Protein AF-A0A962WS17-F1 (afdb_monomer)

Structure (mmCIF, N/CA/C/O backbone):
data_AF-A0A962WS17-F1
#
_entry.id   AF-A0A962WS17-F1
#
loop_
_atom_site.group_PDB
_atom_site.id
_atom_site.type_symbol
_atom_site.label_atom_id
_atom_site.label_alt_id
_atom_site.label_comp_id
_atom_site.label_asym_id
_atom_site.label_entity_id
_atom_site.label_seq_id
_atom_site.pdbx_PDB_ins_code
_atom_site.Cartn_x
_atom_site.Cartn_y
_atom_site.Cartn_z
_atom_site.occupancy
_atom_site.B_iso_or_equiv
_atom_site.auth_seq_id
_atom_site.auth_comp_id
_atom_site.auth_asym_id
_atom_site.auth_atom_id
_atom_site.pdbx_PDB_model_num
ATOM 1 N N . MET A 1 1 ? 6.550 -14.393 -16.121 1.00 43.81 1 MET A N 1
ATOM 2 C CA . MET A 1 1 ? 6.070 -13.715 -14.904 1.00 43.81 1 MET A CA 1
ATOM 3 C C . MET A 1 1 ? 5.340 -12.482 -15.384 1.00 43.81 1 MET A C 1
ATOM 5 O O . MET A 1 1 ? 6.001 -11.609 -15.928 1.00 43.81 1 MET A O 1
ATOM 9 N N . SER A 1 2 ? 4.007 -12.461 -15.340 1.00 47.72 2 SER A N 1
ATOM 10 C CA . SER A 1 2 ? 3.264 -11.231 -15.634 1.00 47.72 2 SER A CA 1
ATOM 11 C C . SER A 1 2 ? 3.567 -10.269 -14.493 1.00 47.72 2 SER A C 1
ATOM 13 O O . SER A 1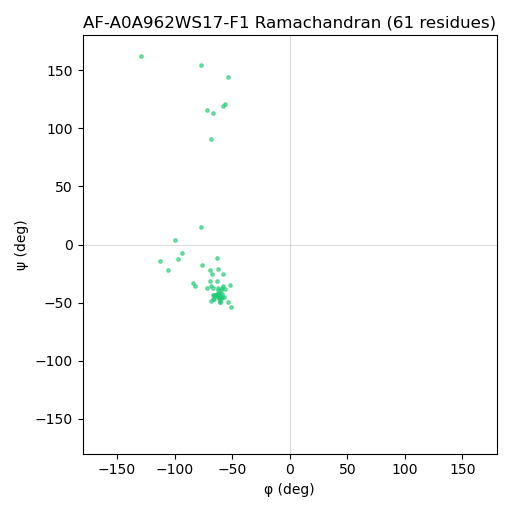 2 ? 2.959 -10.375 -13.434 1.00 47.72 2 SER A O 1
ATOM 15 N N . GLY A 1 3 ? 4.618 -9.463 -14.656 1.00 62.50 3 GLY A N 1
ATOM 16 C CA . GLY A 1 3 ? 5.001 -8.459 -13.675 1.00 62.50 3 GLY A CA 1
ATOM 17 C C . GLY A 1 3 ? 3.816 -7.530 -13.495 1.00 62.50 3 GLY A C 1
ATOM 18 O O . GLY A 1 3 ? 3.340 -6.955 -14.474 1.00 62.50 3 GLY A O 1
ATOM 19 N N . VAL A 1 4 ? 3.292 -7.465 -12.275 1.00 69.00 4 VAL A N 1
ATOM 20 C CA . VAL A 1 4 ? 2.329 -6.434 -11.900 1.00 69.00 4 VAL A CA 1
ATOM 21 C C . VAL A 1 4 ? 3.010 -5.107 -12.197 1.00 69.00 4 VAL A C 1
ATOM 23 O O . VAL A 1 4 ? 4.113 -4.872 -11.710 1.00 69.00 4 VAL A O 1
ATOM 26 N N . ASP A 1 5 ? 2.399 -4.295 -13.055 1.00 88.44 5 ASP A N 1
ATOM 27 C CA . ASP A 1 5 ? 2.880 -2.948 -13.325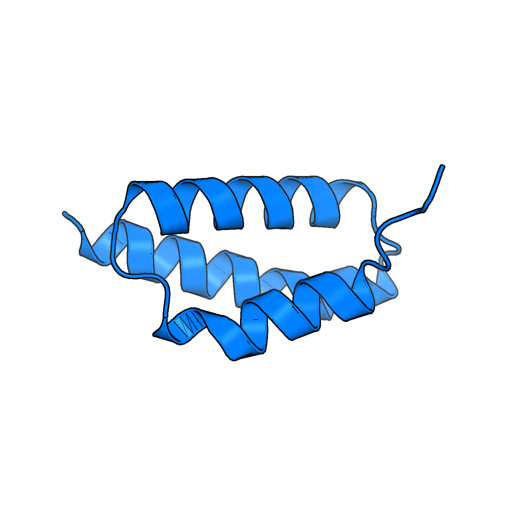 1.00 88.44 5 ASP A CA 1
ATOM 28 C C . ASP A 1 5 ? 2.701 -2.133 -12.034 1.00 88.44 5 ASP A C 1
ATOM 30 O O . ASP A 1 5 ? 1.556 -1.908 -11.620 1.00 88.44 5 ASP A O 1
ATOM 34 N N . PRO A 1 6 ? 3.797 -1.713 -11.374 1.00 88.38 6 PRO A N 1
ATOM 35 C CA . PRO A 1 6 ? 3.708 -0.989 -10.116 1.00 88.38 6 PRO A CA 1
ATOM 36 C C . PRO A 1 6 ? 2.888 0.288 -10.234 1.00 88.38 6 PRO A C 1
ATOM 38 O O . PRO A 1 6 ? 2.144 0.635 -9.321 1.00 88.38 6 PRO A O 1
ATOM 41 N N . TYR A 1 7 ? 2.976 0.963 -11.380 1.00 90.00 7 TYR A N 1
ATOM 42 C CA . TYR A 1 7 ? 2.221 2.178 -11.627 1.00 90.00 7 TYR A CA 1
ATOM 43 C C . TYR A 1 7 ? 0.720 1.886 -11.671 1.00 90.00 7 TYR A C 1
ATOM 45 O O . TYR A 1 7 ? -0.069 2.556 -11.004 1.00 90.00 7 TYR A O 1
ATOM 53 N N . ALA A 1 8 ? 0.329 0.843 -12.408 1.00 91.50 8 ALA A N 1
ATOM 54 C CA . ALA A 1 8 ? -1.067 0.434 -12.510 1.00 91.50 8 ALA A CA 1
ATOM 55 C C . ALA A 1 8 ? -1.638 0.016 -11.148 1.00 91.50 8 ALA A C 1
ATOM 57 O O . ALA A 1 8 ? -2.776 0.361 -10.827 1.00 91.50 8 ALA A O 1
ATOM 58 N N . TYR A 1 9 ? -0.846 -0.682 -10.331 1.00 93.00 9 TYR A N 1
ATOM 59 C CA . TYR A 1 9 ? -1.271 -1.095 -8.999 1.00 93.00 9 TYR A CA 1
ATOM 60 C C . TYR A 1 9 ? -1.428 0.098 -8.043 1.00 93.00 9 TYR A C 1
ATOM 62 O O . TYR A 1 9 ? -2.487 0.251 -7.437 1.00 93.00 9 TYR A O 1
ATOM 70 N N . LEU A 1 10 ? -0.448 1.009 -7.963 1.00 93.38 10 LEU A N 1
ATOM 71 C CA . LEU A 1 10 ? -0.555 2.216 -7.126 1.00 93.38 10 LEU A CA 1
ATOM 72 C C . LEU A 1 10 ? -1.743 3.097 -7.549 1.00 93.38 10 LEU A C 1
ATOM 74 O O . LEU A 1 10 ? -2.478 3.617 -6.702 1.00 93.38 10 LEU A O 1
ATOM 78 N N . GLN A 1 11 ? -1.988 3.218 -8.858 1.00 93.25 11 GLN A N 1
ATOM 79 C CA . GLN A 1 11 ? -3.165 3.905 -9.387 1.00 93.25 11 GLN A CA 1
ATOM 80 C C . GLN A 1 11 ? -4.464 3.201 -8.971 1.00 93.25 11 GLN A C 1
ATOM 82 O O . GLN A 1 11 ? -5.418 3.861 -8.552 1.00 93.25 11 GLN A O 1
ATOM 87 N N . GLN A 1 12 ? -4.513 1.870 -9.058 1.00 94.19 12 GLN A N 1
ATOM 88 C CA . GLN A 1 12 ? -5.672 1.085 -8.645 1.00 94.19 12 GLN A CA 1
ATOM 89 C C . GLN A 1 12 ? -5.964 1.252 -7.151 1.00 94.19 12 GLN A C 1
ATOM 91 O O . GLN A 1 12 ? -7.126 1.451 -6.789 1.00 94.19 12 GLN A O 1
ATOM 96 N N . VAL A 1 13 ? -4.942 1.199 -6.295 1.00 94.25 13 VAL A N 1
ATOM 97 C CA . VAL A 1 13 ? -5.092 1.419 -4.851 1.00 94.25 13 VAL A CA 1
ATOM 98 C C . VAL A 1 13 ? -5.614 2.826 -4.584 1.00 94.25 13 VAL A C 1
ATOM 100 O O . VAL A 1 13 ? -6.597 2.984 -3.866 1.00 94.25 13 VAL A O 1
ATOM 103 N N . SER A 1 14 ? -5.043 3.839 -5.238 1.00 93.12 14 SER A N 1
ATOM 104 C CA . SER A 1 14 ? -5.476 5.236 -5.094 1.00 93.12 14 SER A CA 1
ATOM 105 C C . SER A 1 14 ? -6.956 5.426 -5.443 1.00 93.12 14 SER A C 1
ATOM 107 O O . SER A 1 14 ? -7.694 6.068 -4.703 1.00 93.12 14 SER A O 1
ATOM 109 N N . VAL A 1 15 ? -7.418 4.828 -6.547 1.00 93.88 15 VAL A N 1
ATOM 110 C CA . VAL A 1 15 ? -8.821 4.920 -6.994 1.00 93.88 15 VAL A CA 1
ATOM 111 C C . VAL A 1 15 ? -9.780 4.164 -6.069 1.00 93.88 15 VAL A C 1
ATOM 113 O O . VAL A 1 15 ? -10.941 4.551 -5.936 1.00 93.88 15 VAL A O 1
ATOM 116 N N . ASN A 1 16 ? -9.328 3.071 -5.453 1.00 93.44 16 ASN A N 1
ATOM 117 C CA . ASN A 1 16 ? -10.167 2.230 -4.599 1.00 93.44 16 ASN A CA 1
ATOM 118 C C . ASN A 1 16 ? -9.983 2.504 -3.102 1.00 93.44 16 ASN A C 1
ATOM 120 O O . ASN A 1 16 ? -10.624 1.825 -2.305 1.00 93.44 16 ASN A O 1
ATOM 124 N N . MET A 1 17 ? -9.172 3.494 -2.719 1.00 91.50 17 MET A N 1
ATOM 125 C CA . MET A 1 17 ? -8.871 3.817 -1.323 1.00 91.50 17 MET A CA 1
ATOM 126 C C . MET A 1 17 ? -10.157 3.958 -0.501 1.00 91.50 17 MET A C 1
ATOM 128 O O . MET A 1 17 ? -10.368 3.210 0.449 1.00 91.50 17 MET A O 1
ATOM 132 N N . ASP A 1 18 ? -11.092 4.803 -0.936 1.00 91.06 18 ASP A N 1
ATOM 133 C CA . ASP A 1 18 ? -12.366 5.049 -0.239 1.00 91.06 18 ASP A CA 1
ATOM 134 C C . ASP A 1 18 ? -13.287 3.815 -0.145 1.00 91.06 18 ASP A C 1
ATOM 136 O O . ASP A 1 18 ? -14.288 3.832 0.571 1.00 91.06 18 ASP A O 1
ATOM 140 N N . ARG A 1 19 ? -12.978 2.736 -0.875 1.00 93.50 19 ARG A N 1
ATOM 141 C CA . ARG A 1 19 ? -13.748 1.484 -0.880 1.00 93.50 19 ARG A CA 1
ATOM 142 C C . ARG A 1 19 ? -13.230 0.442 0.103 1.00 93.50 19 ARG A C 1
ATOM 144 O O . ARG A 1 19 ? -13.889 -0.580 0.243 1.00 93.50 19 ARG A O 1
ATOM 151 N N . LEU A 1 20 ? -12.092 0.666 0.757 1.00 92.75 20 LEU A N 1
ATOM 152 C CA . LEU A 1 20 ? -11.621 -0.214 1.830 1.00 92.75 20 LEU A CA 1
ATOM 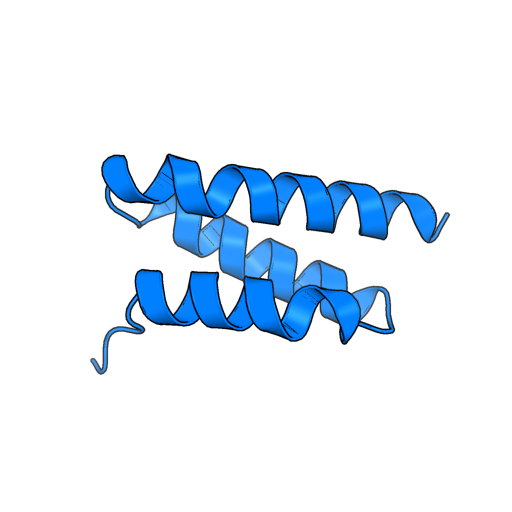153 C C . LEU A 1 20 ? -12.524 0.006 3.049 1.00 92.75 20 LEU A C 1
ATOM 155 O O . LEU A 1 20 ? -12.587 1.126 3.555 1.00 92.75 20 LEU A O 1
ATOM 159 N N . GLN A 1 21 ? -13.278 -1.013 3.466 1.00 89.00 21 GLN A N 1
ATOM 160 C CA . GLN A 1 21 ? -14.346 -0.870 4.471 1.00 89.00 21 GLN A CA 1
ATOM 161 C C . GLN A 1 21 ? -13.979 -1.446 5.836 1.00 89.00 21 GLN A C 1
ATOM 163 O O . GLN A 1 21 ? -14.558 -1.047 6.850 1.00 89.00 21 GLN A O 1
ATOM 168 N N . ASP A 1 22 ? -13.023 -2.365 5.878 1.00 93.44 22 ASP A N 1
ATOM 169 C CA . ASP A 1 22 ? -12.624 -3.053 7.096 1.00 93.44 22 ASP A CA 1
ATOM 170 C C . ASP A 1 22 ? -11.111 -3.013 7.320 1.00 93.44 22 ASP A C 1
ATOM 172 O O . ASP A 1 22 ? -10.316 -2.707 6.428 1.00 93.44 22 ASP A O 1
ATOM 176 N N . ARG A 1 23 ? -10.739 -3.280 8.573 1.00 95.06 23 ARG A N 1
ATOM 177 C CA . ARG A 1 23 ? -9.359 -3.249 9.048 1.00 95.06 23 ARG A CA 1
ATOM 178 C C . ARG A 1 23 ? -8.474 -4.219 8.267 1.00 95.06 23 ARG A C 1
ATOM 180 O O . ARG A 1 23 ? -7.393 -3.823 7.848 1.00 95.06 23 ARG A O 1
ATOM 187 N N . ASP A 1 24 ? -8.948 -5.439 8.038 1.00 96.00 24 ASP A N 1
ATOM 188 C CA . ASP A 1 24 ? -8.170 -6.500 7.393 1.00 96.00 24 ASP A CA 1
ATOM 189 C C . ASP A 1 24 ? -7.865 -6.152 5.924 1.00 96.00 24 ASP A C 1
ATOM 191 O O . ASP A 1 24 ? -6.756 -6.388 5.442 1.00 96.00 24 ASP A O 1
ATOM 195 N N . GLN A 1 25 ? -8.812 -5.520 5.219 1.00 95.06 25 GLN A N 1
ATOM 196 C CA . GLN A 1 25 ? -8.595 -4.971 3.877 1.00 95.06 25 GLN A CA 1
ATOM 197 C C . GLN A 1 25 ? -7.525 -3.878 3.867 1.00 95.06 25 GLN A C 1
ATOM 199 O O . GLN A 1 25 ? -6.670 -3.869 2.983 1.00 95.06 25 GLN A O 1
ATOM 204 N N . ILE A 1 26 ? -7.568 -2.954 4.831 1.00 96.12 26 ILE A N 1
ATOM 205 C CA . ILE A 1 26 ? -6.585 -1.867 4.924 1.00 96.12 26 ILE A CA 1
ATOM 206 C C . ILE A 1 26 ? -5.195 -2.428 5.233 1.00 96.12 26 ILE A C 1
ATOM 208 O O . ILE A 1 26 ? -4.235 -2.005 4.596 1.00 96.12 26 ILE A O 1
ATOM 212 N N . GLU A 1 27 ? -5.087 -3.391 6.155 1.00 96.94 27 GLU A N 1
ATOM 213 C CA . GLU A 1 27 ? -3.823 -4.068 6.483 1.00 96.94 27 GLU A CA 1
ATOM 214 C C . GLU A 1 27 ? -3.255 -4.811 5.271 1.00 96.94 27 GLU A C 1
ATOM 216 O O . GLU A 1 27 ? -2.095 -4.617 4.927 1.00 96.94 27 GLU A O 1
ATOM 221 N N . THR A 1 28 ? -4.090 -5.567 4.553 1.00 96.38 28 THR A N 1
ATOM 222 C CA . THR A 1 28 ? -3.654 -6.309 3.358 1.00 96.38 28 THR A CA 1
ATOM 223 C C . THR A 1 28 ? -3.107 -5.371 2.281 1.00 96.38 28 THR A C 1
ATOM 225 O O . THR A 1 28 ? -2.032 -5.605 1.735 1.00 96.38 28 THR A O 1
ATOM 228 N N . VAL A 1 29 ? -3.823 -4.284 1.978 1.00 96.50 29 VAL A N 1
ATOM 229 C CA . VAL A 1 29 ? -3.381 -3.320 0.959 1.00 96.50 29 VAL A CA 1
ATOM 230 C C . VAL A 1 29 ? -2.142 -2.552 1.424 1.00 96.50 29 VAL A C 1
ATOM 232 O O . VAL A 1 29 ? -1.273 -2.255 0.608 1.00 96.50 29 VAL A O 1
ATOM 235 N N . LEU A 1 30 ? -2.030 -2.243 2.719 1.00 97.56 30 LEU A N 1
ATOM 236 C CA . LEU A 1 30 ? -0.833 -1.620 3.281 1.00 97.56 30 LEU A CA 1
ATOM 237 C C . LEU A 1 30 ? 0.395 -2.513 3.089 1.00 97.56 30 LEU A C 1
ATOM 239 O O . LEU A 1 30 ? 1.388 -2.034 2.547 1.00 97.56 30 LEU A O 1
ATOM 243 N N . ASP A 1 31 ? 0.301 -3.795 3.440 1.00 97.50 31 ASP A N 1
ATOM 244 C CA . ASP A 1 31 ? 1.394 -4.759 3.276 1.00 97.50 31 ASP A CA 1
ATOM 245 C C . ASP A 1 31 ? 1.807 -4.902 1.801 1.00 97.50 31 ASP A C 1
ATOM 247 O O . ASP A 1 31 ? 2.995 -4.933 1.474 1.00 97.50 31 ASP A O 1
ATOM 251 N N . GLU A 1 32 ? 0.836 -4.948 0.882 1.00 95.81 32 GLU A N 1
ATOM 252 C CA . GLU A 1 32 ? 1.099 -5.031 -0.559 1.00 95.81 32 GLU A CA 1
ATOM 253 C C . GLU A 1 32 ? 1.822 -3.782 -1.091 1.00 95.81 32 GLU A C 1
ATOM 255 O O . GLU A 1 32 ? 2.771 -3.900 -1.872 1.00 95.81 32 GLU A O 1
ATOM 260 N N . VAL A 1 33 ? 1.407 -2.582 -0.667 1.00 96.00 33 VAL A N 1
ATOM 261 C CA . VAL A 1 33 ? 2.045 -1.322 -1.082 1.00 96.00 33 VAL A CA 1
ATOM 262 C C . VAL A 1 33 ? 3.425 -1.162 -0.437 1.00 96.00 33 VAL A C 1
ATOM 264 O O . VAL A 1 33 ? 4.341 -0.683 -1.104 1.00 96.00 33 VAL A O 1
ATOM 267 N N . GLU A 1 34 ? 3.613 -1.580 0.816 1.00 96.62 34 GLU A N 1
ATOM 268 C CA . GLU A 1 34 ? 4.921 -1.570 1.486 1.00 96.62 34 GLU A CA 1
ATOM 269 C C . GLU A 1 34 ? 5.898 -2.549 0.819 1.00 96.62 34 GLU A C 1
ATOM 271 O O . GLU A 1 34 ? 7.026 -2.165 0.508 1.00 96.62 34 GLU A O 1
ATOM 276 N N . TYR A 1 35 ? 5.451 -3.764 0.483 1.00 95.00 35 TYR A N 1
ATOM 277 C CA . TYR A 1 35 ? 6.247 -4.699 -0.316 1.00 95.00 35 TYR A CA 1
ATOM 278 C C . TYR A 1 35 ? 6.619 -4.101 -1.676 1.00 95.00 35 TYR A C 1
ATOM 280 O O . TYR A 1 35 ? 7.760 -4.212 -2.127 1.00 95.00 35 TY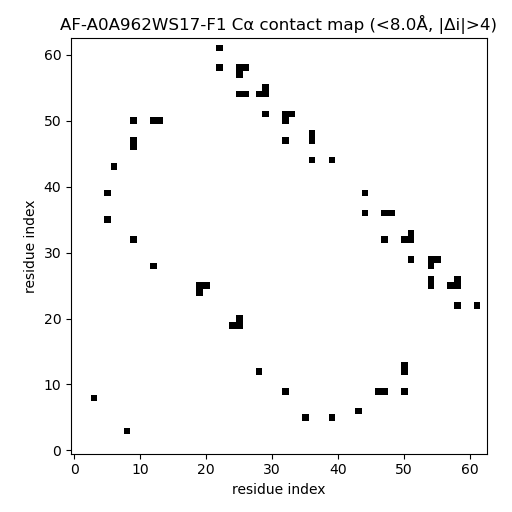R A O 1
ATOM 288 N N . LEU A 1 36 ? 5.663 -3.437 -2.333 1.00 94.06 36 LEU A N 1
ATOM 289 C CA . LEU A 1 36 ? 5.908 -2.784 -3.610 1.00 94.06 36 LEU A CA 1
ATOM 290 C C . LEU A 1 36 ? 6.942 -1.657 -3.470 1.00 94.06 36 LEU A C 1
ATOM 292 O O . LEU A 1 36 ? 7.847 -1.563 -4.293 1.00 94.06 36 LEU A O 1
ATOM 296 N N . PHE A 1 37 ? 6.857 -0.847 -2.415 1.00 95.44 37 PHE A N 1
ATOM 297 C CA . PHE A 1 37 ? 7.790 0.245 -2.132 1.00 95.44 37 PHE A CA 1
ATOM 298 C C . PHE A 1 37 ? 9.249 -0.229 -2.040 1.00 95.44 37 PHE A C 1
ATOM 300 O O . PHE A 1 37 ? 10.148 0.449 -2.541 1.00 95.44 37 PHE A O 1
ATOM 307 N N . GLU A 1 38 ? 9.489 -1.411 -1.463 1.00 94.56 38 GLU A N 1
ATOM 308 C CA . GLU A 1 38 ? 10.833 -1.993 -1.345 1.00 94.56 38 GLU A CA 1
ATOM 309 C C . GLU A 1 38 ? 11.447 -2.410 -2.692 1.00 94.56 38 GLU A C 1
ATOM 311 O O . GLU A 1 38 ? 12.673 -2.472 -2.815 1.00 94.56 38 GLU A O 1
ATOM 316 N N . VAL A 1 39 ? 10.619 -2.705 -3.701 1.00 93.31 39 VAL A N 1
ATOM 317 C CA . VAL A 1 39 ? 11.071 -3.291 -4.976 1.00 93.31 39 VAL A CA 1
ATOM 318 C C . VAL A 1 39 ? 10.924 -2.365 -6.186 1.00 93.31 39 VAL A C 1
ATOM 320 O O . VAL A 1 39 ? 11.501 -2.656 -7.238 1.00 93.31 39 VAL A O 1
ATOM 323 N N . ILE A 1 40 ? 10.166 -1.268 -6.080 1.00 91.94 40 ILE A N 1
ATOM 324 C CA . ILE A 1 40 ? 9.992 -0.301 -7.176 1.00 91.94 40 ILE A CA 1
ATOM 325 C C . ILE A 1 40 ? 11.202 0.622 -7.355 1.00 91.94 40 ILE A C 1
ATOM 327 O O . ILE A 1 40 ? 11.925 0.898 -6.395 1.00 91.94 40 ILE A O 1
ATOM 331 N N . PRO A 1 41 ? 11.409 1.156 -8.575 1.00 92.50 41 PRO A N 1
ATOM 332 C CA . PRO A 1 41 ? 12.378 2.218 -8.809 1.00 92.50 41 PRO A CA 1
ATOM 333 C C . PRO A 1 41 ? 12.152 3.425 -7.882 1.00 92.50 41 PRO A C 1
ATOM 335 O O . PRO A 1 41 ? 10.994 3.774 -7.624 1.00 92.50 41 PRO A O 1
ATOM 338 N N . PRO A 1 42 ? 13.222 4.106 -7.426 1.00 91.44 42 PRO A N 1
ATOM 339 C CA . PRO A 1 42 ? 13.117 5.280 -6.559 1.00 91.44 42 PRO A CA 1
ATOM 340 C C . PRO A 1 42 ? 12.175 6.364 -7.089 1.00 91.44 42 PRO A C 1
ATOM 342 O O . PRO A 1 42 ? 11.459 6.985 -6.316 1.00 91.44 42 PRO A O 1
ATOM 345 N N . GLU A 1 43 ? 12.110 6.554 -8.409 1.00 90.44 43 GLU A N 1
ATOM 346 C CA . GLU A 1 43 ? 11.228 7.559 -9.025 1.00 90.44 43 GLU A CA 1
ATOM 347 C C . GLU A 1 43 ? 9.729 7.302 -8.775 1.00 90.44 43 GLU A C 1
ATOM 349 O O . GLU A 1 43 ? 8.915 8.215 -8.902 1.00 90.44 43 GLU A O 1
ATOM 354 N N . LEU A 1 44 ? 9.352 6.061 -8.446 1.00 89.88 44 LEU A N 1
ATOM 355 C CA . LEU A 1 44 ? 7.974 5.675 -8.136 1.00 89.88 44 LEU A CA 1
ATOM 356 C C . LEU A 1 44 ? 7.685 5.655 -6.629 1.00 89.88 44 LEU A C 1
ATOM 358 O O . LEU A 1 44 ? 6.518 5.597 -6.243 1.00 89.88 44 LEU A O 1
ATOM 362 N N . GLN A 1 45 ? 8.709 5.723 -5.773 1.00 93.50 45 GLN A N 1
ATOM 363 C CA . GLN A 1 45 ? 8.535 5.728 -4.317 1.00 93.50 45 GLN A CA 1
ATOM 364 C C . GLN A 1 45 ? 7.742 6.952 -3.845 1.00 93.50 45 GLN A C 1
ATOM 366 O O . GLN A 1 45 ? 6.844 6.803 -3.016 1.00 93.50 45 GLN A O 1
ATOM 371 N N . ASP A 1 46 ? 7.962 8.113 -4.471 1.00 93.19 46 ASP A N 1
ATOM 372 C CA . ASP A 1 46 ? 7.207 9.349 -4.215 1.00 93.19 46 ASP A CA 1
ATOM 373 C C . ASP A 1 46 ? 5.690 9.187 -4.455 1.00 93.19 46 ASP A C 1
ATOM 375 O O . ASP A 1 46 ? 4.881 9.912 -3.873 1.00 93.19 46 ASP A O 1
ATOM 379 N N . LEU A 1 47 ? 5.281 8.236 -5.308 1.00 91.62 47 LEU A N 1
ATOM 380 C CA . LEU A 1 47 ? 3.869 7.925 -5.570 1.00 91.62 47 LEU A CA 1
ATOM 381 C C . LEU A 1 47 ? 3.282 6.963 -4.529 1.00 91.62 47 LEU A C 1
ATOM 383 O O . LEU A 1 47 ? 2.095 7.043 -4.218 1.00 91.62 47 LEU A O 1
ATOM 387 N N . ALA A 1 48 ? 4.096 6.047 -4.008 1.00 95.00 48 ALA A N 1
ATOM 388 C CA . ALA A 1 48 ? 3.678 5.039 -3.038 1.00 95.00 48 ALA A CA 1
ATOM 389 C C . ALA A 1 48 ? 3.644 5.581 -1.601 1.00 95.00 48 ALA A C 1
ATOM 391 O O . ALA A 1 48 ? 2.743 5.239 -0.837 1.00 95.00 48 ALA A O 1
ATOM 392 N N . GLU A 1 49 ? 4.568 6.470 -1.233 1.00 95.88 49 GLU A N 1
ATOM 393 C CA . GLU A 1 49 ? 4.640 7.055 0.107 1.00 95.88 49 GLU A CA 1
ATOM 394 C C . GLU A 1 49 ? 3.322 7.699 0.592 1.00 95.88 49 GLU A C 1
ATOM 396 O O . GLU A 1 49 ? 2.867 7.340 1.683 1.00 95.88 49 GLU 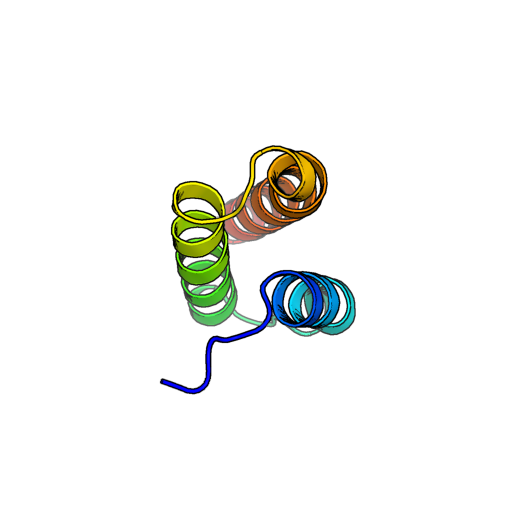A O 1
ATOM 401 N N . PRO A 1 50 ? 2.629 8.572 -0.173 1.00 96.00 50 PRO A N 1
ATOM 402 C CA . PRO A 1 50 ? 1.357 9.142 0.277 1.00 96.00 50 PRO A CA 1
ATOM 403 C C . PRO A 1 50 ? 0.257 8.086 0.466 1.00 96.00 50 PRO A C 1
ATOM 405 O O . PRO A 1 50 ? -0.580 8.231 1.357 1.00 96.00 50 PRO A O 1
ATOM 408 N N . ILE A 1 51 ? 0.274 7.010 -0.327 1.00 96.44 51 ILE A N 1
ATOM 409 C CA . ILE A 1 51 ? -0.675 5.894 -0.210 1.00 96.44 51 ILE A CA 1
ATOM 410 C C . ILE A 1 51 ? -0.443 5.148 1.110 1.00 96.44 51 ILE A C 1
ATOM 412 O O . ILE A 1 51 ? -1.394 4.916 1.856 1.00 96.44 51 ILE A O 1
ATOM 416 N N . ILE A 1 52 ? 0.817 4.840 1.438 1.00 97.50 52 ILE A N 1
ATOM 417 C CA . ILE A 1 52 ? 1.206 4.188 2.700 1.00 97.50 52 ILE A CA 1
ATOM 418 C C . ILE A 1 52 ? 0.781 5.040 3.901 1.00 97.50 52 ILE A C 1
ATOM 420 O O . ILE A 1 52 ? 0.206 4.522 4.861 1.00 97.50 52 ILE A O 1
ATOM 424 N N . GLN A 1 53 ? 1.034 6.352 3.858 1.00 97.69 53 GLN A N 1
ATOM 425 C CA . GLN A 1 53 ? 0.664 7.253 4.954 1.00 97.69 53 GLN A CA 1
ATOM 426 C C . GLN A 1 53 ? -0.852 7.297 5.179 1.00 97.69 53 GLN A C 1
ATOM 428 O O . GLN A 1 53 ? -1.298 7.235 6.327 1.00 97.69 53 GLN A O 1
ATOM 433 N N . GLU A 1 54 ? -1.649 7.357 4.110 1.00 96.44 54 GLU A N 1
ATOM 434 C CA . GLU A 1 54 ? -3.108 7.364 4.231 1.00 96.44 54 GLU A CA 1
ATOM 435 C C . GLU A 1 54 ? -3.639 6.031 4.777 1.00 96.44 54 GLU A C 1
ATOM 437 O O . GLU A 1 54 ? -4.458 6.028 5.695 1.00 96.44 54 GLU A O 1
ATOM 442 N N . LEU A 1 55 ? -3.125 4.893 4.300 1.00 96.31 55 LEU A N 1
ATOM 443 C CA . LEU A 1 55 ? -3.503 3.572 4.816 1.00 96.31 55 LEU A CA 1
ATOM 444 C C . LEU A 1 55 ? -3.186 3.433 6.313 1.00 96.31 55 LEU A C 1
ATOM 446 O O . LEU A 1 55 ? -4.047 3.015 7.088 1.00 96.31 55 LEU A O 1
ATOM 450 N N . ARG A 1 56 ? -1.992 3.861 6.750 1.00 96.75 56 ARG A N 1
ATOM 451 C CA . ARG A 1 56 ? -1.599 3.867 8.172 1.00 96.75 56 ARG A CA 1
ATOM 452 C C . ARG A 1 56 ? -2.490 4.770 9.017 1.00 96.75 56 ARG A C 1
ATOM 454 O O . ARG A 1 56 ? -2.875 4.390 10.124 1.00 96.75 56 ARG A O 1
ATOM 461 N N . LYS A 1 57 ? -2.824 5.960 8.511 1.00 95.88 57 LYS A N 1
ATOM 462 C CA . LYS A 1 57 ? -3.732 6.890 9.187 1.00 95.88 57 LYS A CA 1
ATOM 463 C C . LYS A 1 57 ? -5.107 6.256 9.378 1.00 95.88 57 LYS A C 1
ATOM 465 O O . LYS A 1 57 ? -5.604 6.237 10.499 1.00 95.88 57 LYS A O 1
ATOM 470 N N . ARG A 1 58 ? -5.683 5.687 8.318 1.00 94.00 58 ARG A N 1
ATOM 471 C CA . ARG A 1 58 ? -6.986 5.018 8.382 1.00 94.00 58 ARG A CA 1
ATOM 472 C C . ARG A 1 58 ? -6.962 3.836 9.337 1.00 94.00 58 ARG A C 1
ATOM 474 O O . ARG A 1 58 ? -7.851 3.726 10.168 1.00 94.00 58 ARG A O 1
ATOM 481 N N . LEU A 1 59 ? -5.918 3.009 9.304 1.00 94.12 59 LEU A N 1
ATOM 482 C CA . LEU A 1 59 ? -5.754 1.899 10.245 1.00 94.12 59 LEU A CA 1
ATOM 483 C C . LEU A 1 59 ? -5.724 2.374 11.709 1.00 94.12 59 LEU A C 1
ATOM 485 O O . LEU A 1 59 ? -6.293 1.725 12.585 1.00 94.12 59 LEU A O 1
ATOM 489 N N . ALA A 1 60 ? -5.110 3.528 11.979 1.00 94.00 60 ALA A N 1
ATOM 490 C CA . ALA A 1 60 ? -5.086 4.125 13.312 1.00 94.00 60 ALA A CA 1
ATOM 491 C C . ALA A 1 60 ? -6.458 4.650 13.785 1.00 94.00 60 ALA A C 1
ATOM 493 O O . ALA A 1 60 ? -6.662 4.777 14.995 1.00 94.00 60 ALA A O 1
ATOM 494 N N . GLU A 1 61 ? -7.389 4.939 12.869 1.00 91.94 61 GLU A N 1
ATOM 495 C CA . GLU A 1 61 ? -8.765 5.356 13.181 1.00 91.94 61 GLU A CA 1
ATOM 496 C C . GLU A 1 61 ? -9.661 4.180 13.622 1.00 91.94 61 GLU A C 1
ATOM 498 O O . GLU A 1 61 ? -10.659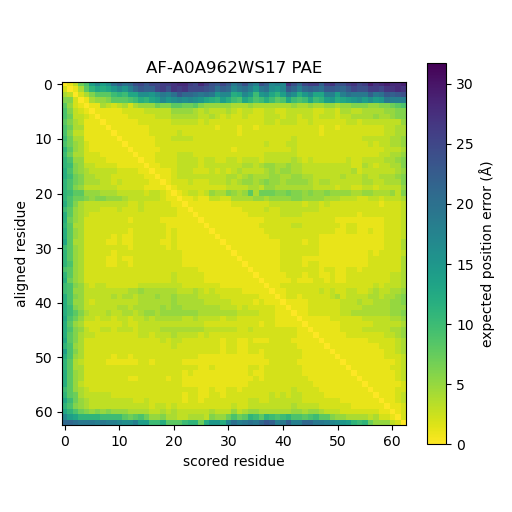 4.413 14.297 1.00 91.94 61 GLU A O 1
ATOM 503 N N . TYR A 1 62 ? -9.284 2.922 13.346 1.00 83.12 62 TYR A N 1
ATOM 504 C CA . TYR A 1 62 ? -9.995 1.709 13.808 1.00 83.12 62 TYR A CA 1
ATOM 505 C C . TYR A 1 62 ? -9.743 1.351 15.293 1.00 83.12 62 TYR A C 1
ATOM 507 O O . TYR A 1 62 ? -10.006 0.220 1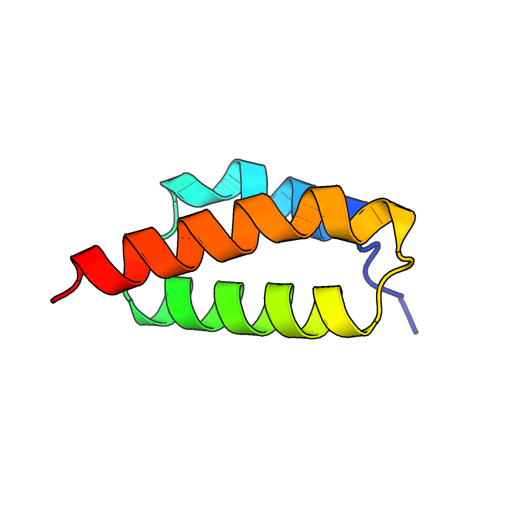5.703 1.00 83.12 62 TYR A O 1
ATOM 515 N N . ARG A 1 63 ? -9.197 2.277 16.091 1.00 61.56 63 ARG A N 1
ATOM 516 C CA . ARG A 1 63 ? -8.869 2.071 17.515 1.00 61.56 63 ARG A CA 1
ATOM 517 C C . ARG A 1 63 ? -10.078 1.860 18.421 1.00 61.56 63 ARG A C 1
ATOM 519 O O . ARG A 1 63 ? -11.089 2.573 18.250 1.00 61.56 63 ARG A O 1
#

Nearest PDB structures (foldseek):
  8p1h-assembly1_B-2  TM=5.871E-01  e=6.812E-01  Homo sapiens
  1ywt-assembly1_A  TM=6.394E-01  e=1.115E+00  Homo sapiens
  8w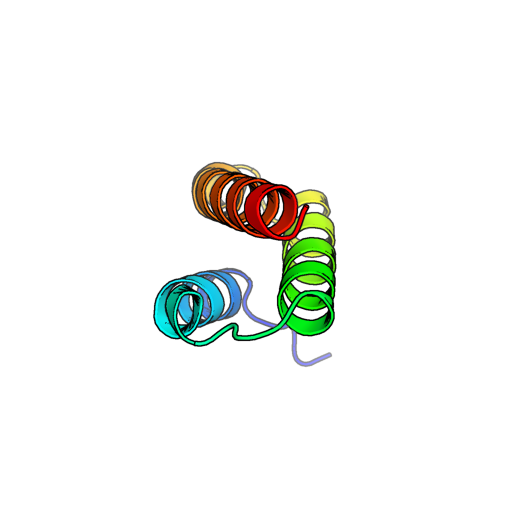e2-assembly1_B  TM=5.874E-01  e=8.714E-01  Homo sapiens
  5ulo-assembly1_A  TM=5.777E-01  e=2.807E+00  Homo sapiens
  6byj-assembly1_A  TM=4.672E-01  e=1.824E+00  Homo sapiens

Solvent-accessible surface area (backbone atoms only — not comparable to full-atom values): 3842 Å² total; per-residue (Å²): 129,89,72,77,53,65,66,61,49,55,52,50,49,64,76,43,51,90,68,57,86,49,68,70,56,41,52,52,52,39,54,53,50,54,57,45,53,77,72,51,60,75,89,53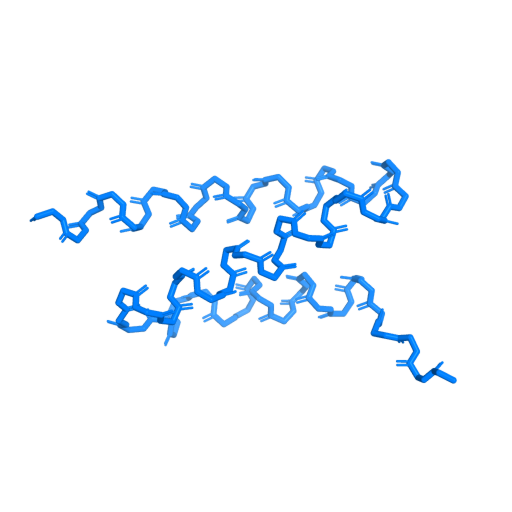,37,75,67,46,51,62,54,49,53,50,40,53,52,55,58,63,68,74,112

Sequence (63 aa):
MSGVDPYAYLQQVSVNMDRLQDRDQIETVLDEVEYLFEVIPPELQDLAEPIIQELRKRLAEYR

pLDDT: mean 90.89, std 10.66, range [43.81, 97.69]

Radius of gyration: 11.59 Å; Cα contacts (8 Å, |Δi|>4): 33; chains: 1; bounding box: 28×23×33 Å

Secondary structure (DSSP, 8-state):
-----HHHHHHHHHHHGGG--SHHHHHHHHHHHHHHHHHS-HHHHHHHHHHHHHHHHHHHHT-

Mean predicted aligned error: 3.73 Å

Foldseek 3Di:
DPPDPLVVLLVVCVVCVVVQDDLVSLVVSLVVLVVSLVPDDPVCVVSSVVSNVVSVVVNVVVD